Protein AF-A0A2H9N6F7-F1 (afdb_monomer_lite)

pLDDT: mean 88.75, std 6.14, range [58.56, 95.25]

Foldseek 3Di:
DDAAAPVCLVVVCPPPVCVVVVDHDPHHDLDPVVVPVVDPFKAWPDKAWPLPDPCLVVDDPVSVVVSVVLCVDSNSRNRHIDTDIDGDDDD

Structure (mmCIF, N/CA/C/O backbone):
data_AF-A0A2H9N6F7-F1
#
_entry.id   AF-A0A2H9N6F7-F1
#
loop_
_atom_site.group_PDB
_atom_site.id
_atom_site.type_symbol
_atom_site.label_atom_id
_atom_site.label_alt_id
_atom_site.label_comp_id
_atom_site.label_asym_id
_atom_site.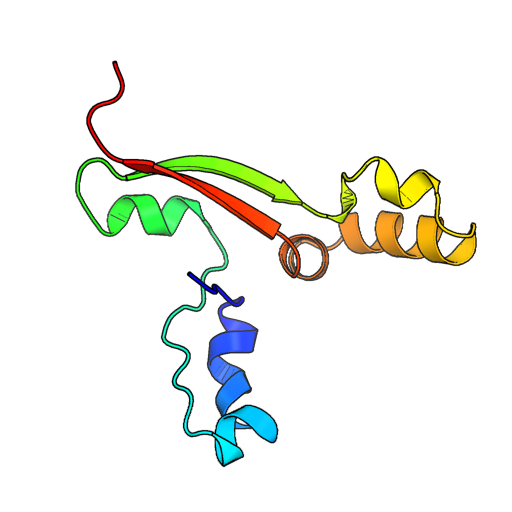label_entity_id
_atom_site.label_seq_id
_atom_site.pdbx_PDB_ins_code
_atom_site.Cartn_x
_atom_site.Cartn_y
_atom_site.Cartn_z
_atom_site.occupancy
_atom_site.B_iso_or_equiv
_atom_site.auth_seq_id
_atom_site.auth_comp_id
_atom_site.auth_asym_id
_atom_site.auth_atom_id
_atom_site.pdbx_PDB_model_num
ATOM 1 N N . PHE A 1 1 ? -4.822 -6.750 4.265 1.00 68.81 1 PHE A N 1
ATOM 2 C CA . PHE A 1 1 ? -5.526 -7.282 3.082 1.00 68.81 1 PHE A CA 1
ATOM 3 C C . PHE A 1 1 ? -4.896 -6.653 1.855 1.00 68.81 1 PHE A C 1
ATOM 5 O O . PHE A 1 1 ? -4.459 -5.510 1.953 1.00 68.81 1 PHE A O 1
ATOM 12 N N . ASP A 1 2 ? -4.831 -7.371 0.737 1.00 71.94 2 ASP A N 1
ATOM 13 C CA . ASP A 1 2 ? -4.345 -6.788 -0.513 1.00 71.94 2 ASP A CA 1
ATOM 14 C C . ASP A 1 2 ? -5.464 -5.985 -1.167 1.00 71.94 2 ASP A C 1
ATOM 16 O O . ASP A 1 2 ? -6.600 -6.446 -1.282 1.00 71.94 2 ASP A O 1
ATOM 20 N N . SER A 1 3 ? -5.141 -4.766 -1.582 1.00 74.50 3 SER A N 1
ATOM 21 C CA . SER A 1 3 ? -6.065 -3.891 -2.286 1.00 74.50 3 SER A CA 1
ATOM 22 C C . SER A 1 3 ? -5.401 -3.397 -3.553 1.00 74.50 3 SER A C 1
ATOM 24 O O . SER A 1 3 ? -4.400 -2.686 -3.507 1.00 74.50 3 SER A O 1
ATOM 26 N N . TYR A 1 4 ? -6.008 -3.720 -4.685 1.00 84.25 4 TYR A N 1
ATOM 27 C CA . TYR A 1 4 ? -5.590 -3.210 -5.984 1.00 84.25 4 TYR A CA 1
ATOM 28 C C . TYR A 1 4 ? -6.325 -1.906 -6.298 1.00 84.25 4 TYR A C 1
ATOM 30 O O . TYR A 1 4 ? -7.265 -1.541 -5.594 1.00 84.25 4 TYR A O 1
ATOM 38 N N . SER A 1 5 ? -5.929 -1.209 -7.364 1.00 86.38 5 SER A N 1
ATOM 39 C CA . SER A 1 5 ? -6.806 -0.205 -7.977 1.00 86.38 5 SER A CA 1
ATOM 40 C C . SER A 1 5 ? -8.025 -0.883 -8.603 1.00 86.38 5 SER A C 1
ATOM 42 O O . SER A 1 5 ? -7.976 -2.073 -8.938 1.00 86.38 5 SER A O 1
ATOM 44 N N . GLU A 1 6 ? -9.112 -0.142 -8.813 1.00 89.00 6 GLU A N 1
ATOM 45 C CA . GLU A 1 6 ? -10.300 -0.692 -9.484 1.00 89.00 6 GLU A CA 1
ATOM 46 C C . GLU A 1 6 ? -9.975 -1.216 -10.886 1.00 89.00 6 GLU A C 1
ATOM 48 O O . GLU A 1 6 ? -10.434 -2.288 -11.286 1.00 89.00 6 GLU A O 1
ATOM 53 N N . ILE A 1 7 ? -9.137 -0.482 -11.623 1.00 87.94 7 ILE A N 1
ATOM 54 C CA . ILE A 1 7 ? -8.690 -0.860 -12.968 1.00 87.94 7 ILE A CA 1
ATOM 55 C C . ILE A 1 7 ? -7.941 -2.191 -12.922 1.00 87.94 7 ILE A C 1
ATOM 57 O O . ILE A 1 7 ? -8.252 -3.107 -13.688 1.00 87.94 7 ILE A O 1
ATOM 61 N N . THR A 1 8 ? -6.981 -2.323 -12.002 1.00 87.75 8 THR A N 1
ATOM 62 C CA . THR A 1 8 ? -6.208 -3.555 -11.867 1.00 87.75 8 THR A CA 1
ATOM 63 C C . THR A 1 8 ? -7.111 -4.705 -11.443 1.00 87.75 8 THR A C 1
ATOM 65 O O . THR A 1 8 ? -7.080 -5.742 -12.095 1.00 87.75 8 THR A O 1
ATOM 68 N N . ALA A 1 9 ? -7.985 -4.524 -10.449 1.00 89.50 9 ALA A N 1
ATOM 69 C CA . ALA A 1 9 ? -8.923 -5.561 -10.013 1.00 89.50 9 ALA A CA 1
ATOM 70 C C . ALA A 1 9 ? -9.841 -6.052 -11.152 1.00 89.50 9 ALA A C 1
ATOM 72 O O . ALA A 1 9 ? -10.093 -7.249 -11.271 1.00 89.50 9 ALA A O 1
ATOM 73 N N . ARG A 1 10 ? -10.285 -5.164 -12.053 1.00 87.81 10 ARG A N 1
ATOM 74 C CA . ARG A 1 10 ? -11.080 -5.546 -13.238 1.00 87.81 10 ARG A CA 1
ATOM 75 C C . ARG A 1 10 ? -10.269 -6.333 -14.279 1.00 87.81 10 ARG A C 1
ATOM 77 O O . ARG A 1 10 ? -10.817 -7.209 -14.954 1.00 87.81 10 ARG A O 1
ATOM 84 N N . GLY A 1 11 ? -8.979 -6.028 -14.428 1.00 87.75 11 GLY A N 1
ATOM 85 C CA . GLY A 1 11 ? -8.091 -6.624 -15.435 1.00 87.75 11 GLY A CA 1
ATOM 86 C C . GLY A 1 11 ? -7.319 -7.869 -14.981 1.00 87.75 11 GLY A C 1
ATOM 87 O O . GLY A 1 11 ? -6.898 -8.672 -15.817 1.00 87.75 11 GLY A O 1
ATOM 88 N N . ILE A 1 12 ? -7.158 -8.069 -13.671 1.00 88.38 12 ILE A N 1
ATOM 89 C CA . ILE A 1 12 ? -6.245 -9.061 -13.078 1.00 88.38 12 ILE A CA 1
ATOM 90 C C . ILE A 1 12 ? -6.612 -10.512 -13.406 1.00 88.38 12 ILE A C 1
ATOM 92 O O . ILE A 1 12 ? -5.738 -11.374 -13.428 1.00 88.38 12 ILE A O 1
ATOM 96 N N . LYS A 1 13 ? -7.871 -10.778 -13.783 1.00 85.19 13 LYS A N 1
ATOM 97 C CA . LYS A 1 13 ? -8.330 -12.085 -14.290 1.00 85.19 13 LYS A CA 1
ATOM 98 C C . LYS A 1 13 ? -7.541 -12.586 -15.504 1.00 85.19 13 LYS A C 1
ATOM 100 O O . LYS A 1 13 ? -7.519 -13.782 -15.780 1.00 85.19 13 LYS A O 1
ATOM 105 N N . ASN A 1 14 ? -6.903 -11.681 -16.248 1.00 86.56 14 ASN A N 1
ATOM 106 C CA . ASN A 1 14 ? -6.076 -12.024 -17.401 1.00 86.56 14 ASN A CA 1
ATOM 107 C C . ASN A 1 14 ? -4.612 -12.300 -17.039 1.00 86.56 14 ASN A C 1
ATOM 109 O O . ASN A 1 14 ? -3.875 -12.799 -17.888 1.00 86.56 14 ASN A O 1
ATOM 113 N N . HIS A 1 15 ? -4.196 -12.022 -15.802 1.00 88.81 15 HIS A N 1
ATOM 114 C CA . HIS A 1 15 ? -2.822 -12.212 -15.366 1.00 88.81 15 HIS A CA 1
ATOM 115 C C . HIS A 1 15 ? -2.479 -13.715 -15.280 1.00 88.81 15 HIS A C 1
ATOM 117 O O . HIS A 1 15 ? -3.217 -14.469 -14.635 1.00 88.81 15 HIS A O 1
ATOM 123 N N . PRO A 1 16 ? -1.368 -14.184 -15.890 1.00 91.88 16 PRO A N 1
ATOM 124 C CA . PRO A 1 16 ? -1.048 -15.612 -15.971 1.00 91.88 16 PRO A CA 1
ATOM 125 C C . PRO A 1 16 ? -0.979 -16.326 -14.620 1.00 91.88 16 PRO A C 1
ATOM 127 O O . PRO A 1 16 ? -1.434 -17.463 -14.512 1.00 91.88 16 PRO A O 1
ATOM 130 N N . SER A 1 17 ? -0.436 -15.677 -13.584 1.00 91.38 17 SER A N 1
ATOM 131 C CA . SER A 1 17 ? -0.367 -16.283 -12.248 1.00 91.38 17 SER A CA 1
ATOM 132 C C . SER A 1 17 ? -1.750 -16.447 -11.617 1.00 91.38 17 SER A C 1
ATOM 134 O O . SER A 1 17 ? -2.025 -17.497 -11.055 1.00 91.38 17 SER A O 1
ATOM 136 N N . ILE A 1 18 ? -2.640 -15.466 -11.784 1.00 91.94 18 ILE A N 1
ATOM 137 C CA . ILE A 1 18 ? -3.996 -15.472 -11.218 1.00 91.94 18 ILE A CA 1
ATOM 138 C C . ILE A 1 18 ? -4.834 -16.581 -11.852 1.00 91.94 18 ILE A C 1
ATOM 140 O O . ILE A 1 18 ? -5.503 -17.331 -11.148 1.00 91.94 18 ILE A O 1
ATOM 144 N N . LYS A 1 19 ? -4.722 -16.758 -13.176 1.00 91.56 19 LYS A N 1
ATOM 145 C CA . LYS A 1 19 ? -5.357 -17.881 -13.885 1.00 91.56 19 LYS A CA 1
ATOM 146 C C . LYS A 1 19 ? -4.868 -19.240 -13.390 1.00 91.56 19 LYS A C 1
ATOM 148 O O . LYS A 1 19 ? -5.671 -20.153 -13.252 1.00 91.56 19 LYS A O 1
ATOM 153 N N . LYS A 1 20 ? -3.560 -19.380 -13.152 1.00 94.12 20 LYS A N 1
ATOM 154 C CA . LYS A 1 20 ? -2.953 -20.648 -12.721 1.00 94.12 20 LYS A CA 1
ATOM 155 C C . LYS A 1 20 ? -3.312 -21.021 -11.285 1.00 94.12 20 LYS A C 1
ATOM 157 O O . LYS A 1 20 ? -3.435 -22.203 -10.997 1.00 94.12 20 LYS A O 1
ATOM 162 N N . THR A 1 21 ? -3.448 -20.041 -10.394 1.00 93.94 21 THR A N 1
ATOM 163 C CA . THR A 1 21 ? -3.734 -20.290 -8.972 1.00 93.94 21 THR A CA 1
ATOM 164 C C . THR A 1 21 ? -5.221 -20.288 -8.641 1.00 93.94 21 THR A C 1
ATOM 166 O O . THR A 1 21 ? -5.598 -20.774 -7.581 1.00 93.94 21 THR A O 1
ATOM 169 N N . GLY A 1 22 ? -6.069 -19.720 -9.505 1.00 89.94 22 GLY A N 1
ATOM 170 C CA . GLY A 1 22 ? -7.488 -19.520 -9.207 1.00 89.94 22 GLY A CA 1
ATOM 171 C C . GLY A 1 22 ? -7.738 -18.443 -8.147 1.00 89.94 22 GLY A C 1
ATOM 172 O O . GLY A 1 22 ? -8.827 -18.384 -7.582 1.00 89.94 22 GLY A O 1
ATOM 173 N N . ALA A 1 23 ? -6.743 -17.596 -7.857 1.00 89.00 23 ALA A N 1
ATOM 174 C CA . ALA A 1 23 ? -6.891 -16.517 -6.890 1.00 89.00 23 ALA A CA 1
ATOM 175 C C . ALA A 1 23 ? -7.993 -15.539 -7.328 1.00 89.00 23 ALA A C 1
ATOM 177 O O . ALA A 1 23 ? -8.035 -15.097 -8.477 1.00 89.00 23 ALA A O 1
ATOM 178 N N . VAL A 1 24 ? -8.868 -15.167 -6.394 1.00 85.19 24 VAL A N 1
ATOM 179 C CA . VAL A 1 24 ? -9.943 -14.202 -6.639 1.00 85.19 24 VAL A CA 1
ATOM 180 C C . VAL A 1 24 ? -9.603 -12.893 -5.945 1.00 85.19 24 VAL A C 1
ATOM 182 O O . VAL A 1 24 ? -9.478 -12.831 -4.723 1.00 85.19 24 VAL A O 1
ATOM 185 N N . ILE A 1 25 ? -9.471 -11.830 -6.734 1.00 85.25 25 ILE A N 1
ATOM 186 C CA . ILE A 1 25 ? -9.294 -10.474 -6.221 1.00 85.25 25 ILE A CA 1
ATOM 187 C C . ILE A 1 25 ? -10.670 -9.831 -6.099 1.00 85.25 25 ILE A C 1
ATOM 189 O O . ILE A 1 25 ? -11.294 -9.511 -7.106 1.00 85.25 25 ILE A O 1
ATOM 193 N N . ASN A 1 26 ? -11.137 -9.626 -4.867 1.00 79.38 26 ASN A N 1
ATOM 194 C CA . ASN A 1 26 ? -12.447 -9.004 -4.626 1.00 79.38 26 ASN A CA 1
ATOM 195 C C . ASN A 1 26 ? -12.355 -7.479 -4.380 1.00 79.38 26 ASN A C 1
ATOM 197 O O . ASN A 1 26 ? -13.377 -6.813 -4.277 1.00 79.38 26 ASN A O 1
ATOM 201 N N . TRP A 1 27 ? -11.138 -6.925 -4.257 1.00 80.81 27 TRP A N 1
ATOM 202 C CA . TRP A 1 27 ? -10.897 -5.620 -3.628 1.00 80.81 27 TRP A CA 1
ATOM 203 C C . TRP A 1 27 ? -10.129 -4.706 -4.591 1.00 80.81 27 TRP A C 1
ATOM 205 O O . TRP A 1 27 ? -8.898 -4.739 -4.667 1.00 80.81 27 TRP A O 1
ATOM 215 N N . GLY A 1 28 ? -10.883 -3.907 -5.349 1.00 88.25 28 GLY A N 1
ATOM 216 C CA . GLY A 1 28 ? -10.385 -2.761 -6.108 1.00 88.25 28 GLY A CA 1
ATOM 217 C C . GLY A 1 28 ? -10.792 -1.473 -5.398 1.00 88.25 28 GLY A C 1
ATOM 218 O O . GLY A 1 28 ? -11.982 -1.209 -5.265 1.00 88.25 28 GLY A O 1
ATOM 219 N N . ILE A 1 29 ? -9.828 -0.704 -4.899 1.00 88.44 29 ILE A N 1
ATOM 220 C CA . ILE A 1 29 ? -10.073 0.465 -4.053 1.00 88.44 29 ILE A CA 1
ATOM 221 C C . ILE A 1 29 ? -9.190 1.595 -4.554 1.00 88.44 29 ILE A C 1
ATOM 223 O O . ILE A 1 29 ? -7.976 1.562 -4.384 1.00 88.44 29 ILE A O 1
ATOM 227 N N . ASP A 1 30 ? -9.782 2.640 -5.118 1.00 89.31 30 ASP A N 1
ATOM 228 C CA . ASP A 1 30 ? -9.015 3.826 -5.510 1.00 89.31 30 ASP A CA 1
ATOM 229 C C . ASP A 1 30 ? -8.984 4.864 -4.379 1.00 89.31 30 ASP A C 1
ATOM 231 O O . ASP A 1 30 ? -7.940 5.473 -4.116 1.00 89.31 30 ASP A O 1
ATOM 235 N N . ASN A 1 31 ? -10.090 5.010 -3.644 1.00 90.94 31 ASN A N 1
ATOM 236 C CA . ASN A 1 31 ? -10.211 5.889 -2.482 1.00 90.94 31 ASN A CA 1
ATOM 237 C C . ASN A 1 31 ? -10.276 5.077 -1.181 1.00 90.94 31 ASN A C 1
ATOM 239 O O . ASN A 1 31 ? -11.266 4.393 -0.927 1.00 90.94 31 ASN A O 1
ATOM 243 N N . ALA A 1 32 ? -9.242 5.184 -0.343 1.00 91.19 32 ALA A N 1
ATOM 244 C CA . ALA A 1 32 ? -9.159 4.453 0.920 1.00 91.19 32 ALA A CA 1
ATOM 245 C C . ALA A 1 32 ? -10.283 4.823 1.906 1.00 91.19 32 ALA A C 1
ATOM 247 O O . ALA A 1 32 ? -10.720 3.965 2.667 1.00 91.19 32 ALA A O 1
ATOM 248 N N . LYS A 1 33 ? -10.824 6.051 1.839 1.00 92.81 33 LYS A N 1
ATOM 249 C CA . LYS A 1 33 ? -11.967 6.468 2.671 1.00 92.81 33 LYS A CA 1
ATOM 250 C C . LYS A 1 33 ? -13.239 5.669 2.398 1.00 92.81 33 LYS A C 1
ATOM 252 O O . LYS A 1 33 ? -14.081 5.554 3.277 1.00 92.81 33 LYS A O 1
ATOM 257 N N . ASN A 1 34 ? -13.379 5.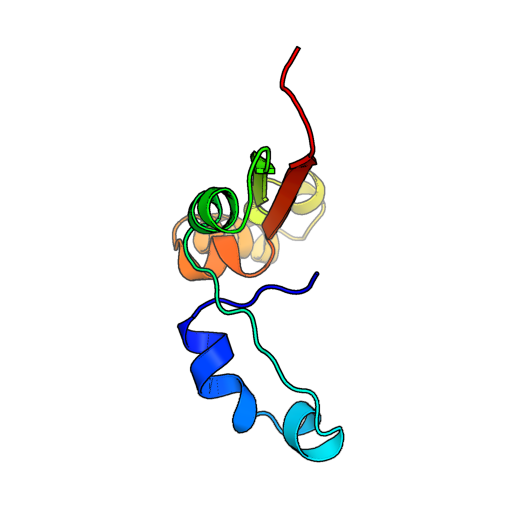063 1.217 1.00 92.50 34 ASN A N 1
ATOM 258 C CA . ASN A 1 34 ? -14.550 4.237 0.916 1.00 92.50 34 ASN A CA 1
ATOM 259 C C . ASN A 1 34 ? -14.652 3.031 1.868 1.00 92.50 34 ASN A C 1
ATOM 261 O O . ASN A 1 34 ? -15.757 2.565 2.130 1.00 92.50 34 ASN A O 1
ATOM 265 N N . ILE A 1 35 ? -13.528 2.561 2.422 1.00 91.69 35 ILE A N 1
ATOM 266 C CA . ILE A 1 35 ? -13.496 1.448 3.381 1.00 91.69 35 ILE A CA 1
ATOM 267 C C . ILE A 1 35 ? -14.169 1.826 4.710 1.00 91.69 35 ILE A C 1
ATOM 269 O O . ILE A 1 35 ? -14.753 0.962 5.357 1.00 91.69 35 ILE A O 1
ATOM 273 N N . GLU A 1 36 ? -14.172 3.106 5.098 1.00 93.19 36 GLU A N 1
ATOM 274 C CA . GLU A 1 36 ? -14.854 3.563 6.322 1.00 93.19 36 GLU A CA 1
ATOM 275 C C . GLU A 1 36 ? -16.366 3.284 6.274 1.00 93.19 36 GLU A C 1
ATOM 277 O O . GLU A 1 36 ? -17.004 3.126 7.309 1.00 93.19 36 GLU A O 1
ATOM 282 N N . SER A 1 37 ? -16.945 3.160 5.073 1.00 92.44 37 SER A N 1
ATOM 283 C CA . SER A 1 37 ? -18.366 2.840 4.888 1.00 92.44 37 SER A CA 1
ATOM 284 C C . SER A 1 37 ? -18.706 1.349 5.014 1.00 92.44 37 SER A C 1
ATOM 286 O O . SER A 1 37 ? -19.881 0.993 5.036 1.00 92.44 37 SER A O 1
ATOM 288 N N . TRP A 1 38 ? -17.710 0.459 5.083 1.00 89.94 38 TRP A N 1
ATOM 289 C CA . TRP A 1 38 ? -17.935 -0.993 5.081 1.00 89.94 38 TRP A CA 1
ATOM 290 C C . TRP A 1 38 ? -18.385 -1.549 6.431 1.00 89.94 38 TRP A C 1
ATOM 292 O O . TRP A 1 38 ? -18.850 -2.685 6.511 1.00 89.94 38 TRP A O 1
ATOM 302 N N . GLY A 1 39 ? -18.256 -0.765 7.495 1.00 88.56 39 GLY A N 1
ATOM 303 C CA . GLY A 1 39 ? -18.679 -1.161 8.825 1.00 88.56 39 GLY A CA 1
ATOM 304 C C . GLY A 1 39 ? -18.622 -0.000 9.802 1.00 88.56 39 GLY A C 1
ATOM 305 O O . GLY A 1 39 ? -17.944 1.000 9.584 1.00 88.56 39 GLY A O 1
ATOM 306 N N . ASN A 1 40 ? -19.330 -0.151 10.917 1.00 87.25 40 ASN A N 1
ATOM 307 C CA . ASN A 1 40 ? -19.270 0.828 11.993 1.00 87.25 40 ASN A CA 1
ATOM 308 C C . ASN A 1 40 ? -17.878 0.817 12.642 1.00 87.25 40 ASN A C 1
ATOM 310 O O . ASN A 1 40 ? -17.353 -0.251 12.963 1.00 87.25 40 ASN A O 1
ATOM 314 N N . ASN A 1 41 ? -17.345 2.005 12.938 1.00 93.06 41 ASN A N 1
A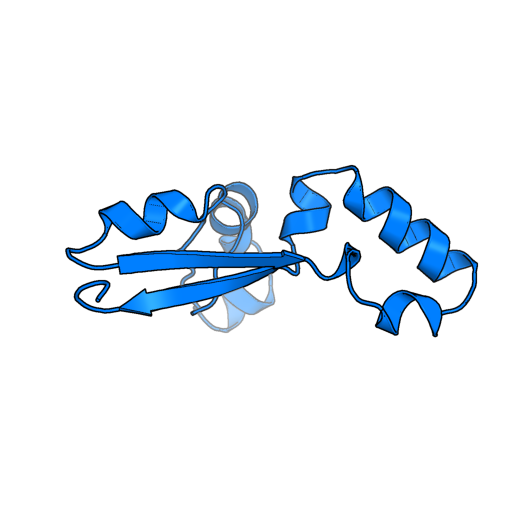TOM 315 C CA . ASN A 1 41 ? -16.073 2.210 13.640 1.00 93.06 41 ASN A CA 1
ATOM 316 C C . ASN A 1 41 ? -14.816 1.759 12.867 1.00 93.06 41 ASN A C 1
ATOM 318 O O . ASN A 1 41 ? -13.870 1.260 13.476 1.00 93.06 41 ASN A O 1
ATOM 322 N N . ILE A 1 42 ? -14.810 1.902 11.539 1.00 94.19 42 ILE A N 1
ATOM 323 C CA . ILE A 1 42 ? -13.597 1.789 10.721 1.00 94.19 42 ILE A CA 1
ATOM 324 C C . ILE A 1 42 ? -13.139 3.203 10.372 1.00 94.19 42 ILE A C 1
ATOM 326 O O . ILE A 1 42 ? -13.900 3.964 9.778 1.00 94.19 42 ILE A O 1
ATOM 330 N N . HIS A 1 43 ? -11.902 3.544 10.721 1.00 94.25 43 HIS A N 1
ATOM 331 C CA . HIS A 1 43 ? -11.366 4.889 10.529 1.00 94.25 43 HIS A CA 1
ATOM 332 C C . HIS A 1 43 ? -10.029 4.840 9.799 1.00 94.25 43 HIS A C 1
ATOM 334 O O . HIS A 1 43 ? -9.093 4.178 10.248 1.00 94.25 43 HIS A O 1
ATOM 340 N N . LEU A 1 44 ? -9.920 5.543 8.674 1.00 94.19 44 LEU A N 1
ATOM 341 C CA . LEU A 1 44 ? -8.662 5.694 7.954 1.00 94.19 44 LEU A CA 1
ATOM 342 C C . LEU A 1 44 ? -7.750 6.634 8.747 1.00 94.19 44 LEU A C 1
ATOM 344 O O . LEU A 1 44 ? -8.029 7.824 8.877 1.00 94.19 44 LEU A O 1
ATOM 348 N N . LYS A 1 45 ? -6.637 6.105 9.254 1.00 95.25 45 LYS A N 1
ATOM 349 C CA . LYS A 1 45 ? -5.626 6.897 9.967 1.00 95.25 45 LYS A CA 1
ATOM 350 C C . LYS A 1 45 ? -4.607 7.482 9.016 1.00 95.25 45 LYS A C 1
ATOM 352 O O . LYS A 1 45 ? -4.239 8.644 9.151 1.00 95.25 45 LYS A O 1
ATOM 357 N N . GLU A 1 46 ? -4.154 6.668 8.071 1.00 94.06 46 GLU A N 1
ATOM 358 C CA . GLU A 1 46 ? -3.047 7.030 7.202 1.00 94.06 46 GLU A CA 1
ATOM 359 C C . GLU A 1 46 ? -3.118 6.288 5.867 1.00 94.06 46 GLU A C 1
ATOM 361 O O . GLU A 1 46 ? -3.461 5.105 5.797 1.00 94.06 46 GLU A O 1
ATOM 366 N N . GLU A 1 47 ? -2.745 7.001 4.809 1.00 93.25 47 GLU A N 1
ATOM 367 C CA . GLU A 1 47 ? -2.389 6.437 3.514 1.00 93.25 47 GLU A CA 1
ATOM 368 C C . GLU A 1 47 ? -0.941 6.850 3.222 1.00 93.25 47 GLU A C 1
ATOM 370 O O . GLU A 1 47 ? -0.672 7.988 2.838 1.00 93.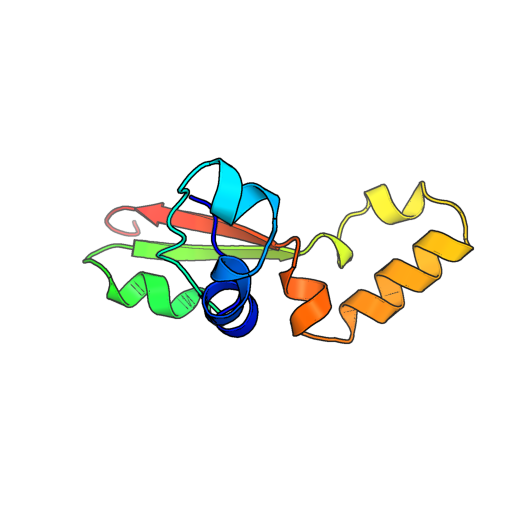25 47 GLU A O 1
ATOM 375 N N . TRP A 1 48 ? -0.008 5.927 3.452 1.00 93.75 48 TRP A N 1
ATOM 376 C CA . TRP A 1 48 ? 1.422 6.140 3.245 1.00 93.75 48 TRP A CA 1
ATOM 377 C C . TRP A 1 48 ? 1.820 5.713 1.834 1.00 93.75 48 TRP A C 1
ATOM 379 O O . TRP A 1 48 ? 1.398 4.653 1.365 1.00 93.75 48 TRP A O 1
ATOM 389 N N . PHE A 1 49 ? 2.655 6.499 1.152 1.00 91.75 49 PHE A N 1
ATOM 390 C CA . PHE A 1 49 ? 3.101 6.196 -0.209 1.00 91.75 49 PHE A CA 1
ATOM 391 C C . PHE A 1 49 ? 4.596 5.907 -0.263 1.00 91.75 49 PHE A C 1
ATOM 393 O O . PHE A 1 49 ? 5.401 6.710 0.201 1.00 91.75 49 PHE A O 1
ATOM 400 N N . PHE A 1 50 ? 4.986 4.844 -0.973 1.00 90.44 50 PHE A N 1
ATOM 401 C CA . PHE A 1 50 ? 6.402 4.512 -1.158 1.00 90.44 50 PHE A CA 1
ATOM 402 C C . PHE A 1 50 ? 7.231 5.662 -1.740 1.00 90.44 50 PHE A C 1
ATOM 404 O O . PHE A 1 50 ? 8.381 5.843 -1.360 1.00 90.44 50 PHE A O 1
ATOM 411 N N . THR A 1 51 ? 6.636 6.499 -2.596 1.00 90.44 51 THR A N 1
ATOM 412 C CA . THR A 1 51 ? 7.297 7.674 -3.189 1.00 90.44 51 THR A CA 1
ATOM 413 C C . THR A 1 51 ? 7.717 8.739 -2.163 1.00 90.44 51 THR A C 1
ATOM 415 O O . THR A 1 51 ? 8.448 9.655 -2.522 1.00 90.44 51 THR A O 1
ATOM 418 N N . GLN A 1 52 ? 7.237 8.651 -0.916 1.00 89.69 52 GLN A N 1
ATOM 419 C CA . GLN A 1 52 ? 7.606 9.520 0.210 1.00 89.69 52 GLN A CA 1
ATOM 420 C C . GLN A 1 52 ? 8.702 8.905 1.096 1.00 89.69 52 GLN A C 1
ATOM 422 O O . GLN A 1 52 ? 9.162 9.561 2.025 1.00 89.69 52 GLN A O 1
ATOM 427 N N . SER A 1 53 ? 9.118 7.663 0.829 1.00 91.25 53 SER A N 1
ATOM 428 C CA . SER A 1 53 ? 10.110 6.964 1.641 1.00 91.25 53 SER A CA 1
ATOM 429 C C . SER A 1 53 ? 11.470 7.654 1.592 1.00 91.25 53 SER A C 1
ATOM 431 O O . SER A 1 53 ? 12.016 7.907 0.514 1.00 91.25 53 SER A O 1
ATOM 433 N N . GLU A 1 54 ? 12.065 7.876 2.763 1.00 91.75 54 GLU A N 1
ATOM 434 C CA . GLU A 1 54 ? 13.440 8.369 2.879 1.00 91.75 54 GLU A CA 1
ATOM 435 C C . GLU A 1 54 ? 14.448 7.395 2.253 1.00 91.75 54 GLU A C 1
ATOM 437 O O . GLU A 1 54 ? 15.488 7.815 1.744 1.00 91.75 54 GLU A O 1
ATOM 442 N N . GLU A 1 55 ? 14.108 6.106 2.180 1.00 91.62 55 GLU A N 1
ATOM 443 C CA . GLU A 1 55 ? 14.936 5.060 1.574 1.00 91.62 55 GLU A CA 1
ATOM 444 C C . GLU A 1 55 ? 15.181 5.289 0.077 1.00 91.62 55 GLU A C 1
ATOM 446 O O . GLU A 1 55 ? 16.211 4.864 -0.444 1.00 91.62 55 GLU A O 1
ATOM 451 N N . ILE A 1 56 ? 14.305 6.031 -0.617 1.00 91.44 56 ILE A N 1
ATOM 452 C CA . ILE A 1 56 ? 14.528 6.413 -2.021 1.00 91.44 56 ILE A CA 1
ATOM 453 C C . ILE A 1 56 ? 15.843 7.183 -2.163 1.00 91.44 56 ILE A C 1
ATOM 455 O O . ILE A 1 56 ? 16.517 7.056 -3.181 1.00 91.44 56 ILE A O 1
ATOM 459 N N . SER A 1 57 ? 16.251 7.952 -1.147 1.00 90.62 57 SER A N 1
ATOM 460 C CA . SER A 1 57 ? 17.513 8.700 -1.171 1.00 90.62 57 SER A CA 1
ATOM 461 C C . SER A 1 57 ? 18.759 7.814 -1.283 1.00 90.62 57 SER A C 1
ATOM 463 O O . SER A 1 57 ? 19.780 8.300 -1.770 1.00 90.62 57 SER A O 1
ATOM 465 N N . LYS A 1 58 ? 18.656 6.536 -0.891 1.00 94.25 58 LYS A N 1
ATOM 466 C CA . LYS A 1 58 ? 19.733 5.537 -0.946 1.00 94.25 58 LYS A CA 1
ATOM 467 C C . LYS A 1 58 ? 19.865 4.871 -2.320 1.00 94.25 58 LYS A C 1
ATOM 469 O O . LYS A 1 58 ? 20.824 4.142 -2.542 1.00 94.25 58 LYS A O 1
ATOM 474 N N . LEU A 1 59 ? 18.912 5.096 -3.228 1.00 93.19 59 LEU A N 1
ATOM 475 C CA . LEU A 1 59 ? 18.953 4.576 -4.595 1.00 93.19 59 LEU A CA 1
ATOM 476 C C . LEU A 1 59 ? 19.838 5.446 -5.497 1.00 93.19 59 LEU A C 1
ATOM 478 O O . LEU A 1 59 ? 20.055 6.630 -5.229 1.00 93.19 59 LEU A O 1
ATOM 482 N N . ASP A 1 60 ? 20.277 4.885 -6.622 1.00 94.69 60 ASP A N 1
ATOM 483 C CA . ASP A 1 60 ? 20.994 5.643 -7.646 1.00 94.69 60 ASP A CA 1
ATOM 484 C C . ASP A 1 60 ? 20.157 6.808 -8.197 1.00 94.69 60 ASP A C 1
ATOM 486 O O . ASP A 1 60 ? 18.920 6.798 -8.193 1.00 94.69 60 ASP A O 1
ATOM 490 N N . SER A 1 61 ? 20.837 7.828 -8.723 1.00 93.06 61 SER A N 1
ATOM 491 C CA . SER A 1 61 ? 20.222 9.074 -9.200 1.00 93.06 61 SER A CA 1
ATOM 492 C C . SER A 1 61 ? 19.092 8.866 -10.217 1.00 9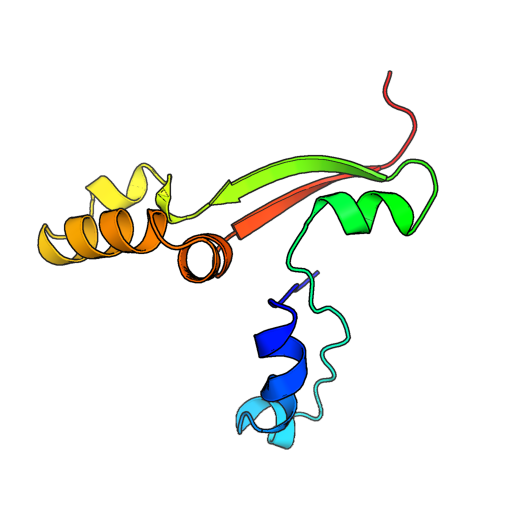3.06 61 SER A C 1
ATOM 494 O O . SER A 1 61 ? 18.113 9.616 -10.206 1.00 93.06 61 SER A O 1
ATOM 496 N N . SER A 1 62 ? 19.189 7.837 -11.065 1.00 93.88 62 SER A N 1
ATOM 497 C CA . SER A 1 62 ? 18.149 7.476 -12.036 1.00 93.88 62 SER A CA 1
ATOM 498 C C . SER A 1 62 ? 16.865 6.997 -11.351 1.00 93.88 62 SER A C 1
ATOM 500 O O . SER A 1 62 ? 15.783 7.507 -11.642 1.00 93.88 62 SER A O 1
ATOM 502 N N . TYR A 1 63 ? 16.977 6.079 -10.389 1.00 91.88 63 TYR A N 1
ATOM 503 C CA . TYR A 1 63 ? 15.845 5.582 -9.607 1.00 91.88 63 TYR A CA 1
ATOM 504 C C . TYR A 1 63 ? 15.237 6.671 -8.723 1.00 91.88 63 TYR A C 1
ATOM 506 O O . TYR A 1 63 ? 14.015 6.771 -8.619 1.00 91.88 63 TYR A O 1
ATOM 514 N N . ARG A 1 64 ? 16.064 7.544 -8.142 1.00 91.56 64 ARG A N 1
ATOM 515 C CA . ARG A 1 64 ? 15.591 8.712 -7.383 1.00 91.56 64 ARG A CA 1
ATOM 516 C C . ARG A 1 64 ? 14.709 9.624 -8.226 1.00 91.56 64 ARG A C 1
ATOM 518 O O . ARG A 1 64 ? 13.656 10.060 -7.759 1.00 91.56 64 ARG A O 1
ATOM 525 N N . LEU A 1 65 ? 15.129 9.916 -9.458 1.00 92.12 65 LEU A N 1
ATOM 526 C CA . LEU A 1 65 ? 14.338 10.716 -10.390 1.00 92.12 65 LEU A CA 1
ATOM 527 C C . LEU A 1 65 ? 13.045 9.988 -10.779 1.00 92.12 65 LEU A C 1
ATOM 529 O O . LEU A 1 65 ? 11.980 10.598 -10.740 1.00 92.12 65 LEU A O 1
ATOM 533 N N . LEU A 1 66 ? 13.126 8.689 -11.076 1.00 92.69 66 LEU A N 1
ATOM 534 C CA . LEU A 1 66 ? 11.972 7.860 -11.425 1.00 92.69 66 LEU A CA 1
ATOM 535 C C . LEU A 1 66 ? 10.897 7.862 -10.327 1.00 92.69 66 LEU A C 1
ATOM 537 O O . LEU A 1 66 ? 9.732 8.128 -10.606 1.00 92.69 66 LEU A O 1
ATOM 541 N N . PHE A 1 67 ? 11.263 7.617 -9.067 1.00 91.06 67 PHE A N 1
ATOM 542 C CA . PHE A 1 67 ? 10.278 7.594 -7.981 1.00 91.06 67 PHE A CA 1
ATOM 543 C C . PHE A 1 67 ? 9.693 8.979 -7.681 1.00 91.06 67 PHE A C 1
ATOM 545 O O . PHE A 1 67 ? 8.501 9.087 -7.379 1.00 91.06 67 PHE A O 1
ATOM 552 N N . LYS A 1 68 ? 10.485 10.052 -7.828 1.00 86.88 68 LYS A N 1
ATOM 553 C CA . LYS A 1 68 ? 9.976 11.429 -7.726 1.00 86.88 68 LYS A CA 1
ATOM 554 C C . LYS A 1 68 ? 8.925 11.727 -8.795 1.00 86.88 68 LYS A C 1
ATOM 556 O O . LYS A 1 68 ? 7.897 12.316 -8.472 1.00 86.88 68 LYS A O 1
ATOM 561 N N . THR A 1 69 ? 9.153 11.315 -10.044 1.00 90.69 69 THR A N 1
ATOM 562 C CA . THR A 1 69 ? 8.188 11.543 -11.131 1.00 90.69 69 THR A CA 1
ATOM 563 C C . THR A 1 69 ? 6.960 10.645 -10.998 1.00 90.69 69 THR A C 1
ATOM 565 O O . THR A 1 69 ? 5.846 11.121 -11.197 1.00 90.69 69 THR A O 1
ATOM 568 N N . MET A 1 70 ? 7.117 9.390 -10.561 1.00 89.44 70 MET A N 1
ATOM 569 C CA . MET A 1 70 ? 5.991 8.502 -10.239 1.00 89.44 70 MET A CA 1
ATOM 570 C C . MET A 1 70 ? 5.062 9.098 -9.172 1.00 89.44 70 MET A C 1
ATOM 572 O O . MET A 1 70 ? 3.844 8.964 -9.281 1.00 89.44 70 MET A O 1
ATOM 576 N N . GLY A 1 71 ? 5.610 9.808 -8.178 1.00 87.12 71 GLY A N 1
ATOM 577 C CA . GLY A 1 71 ? 4.834 10.484 -7.132 1.00 87.12 71 GLY A CA 1
ATOM 578 C C . GLY A 1 71 ? 3.868 11.564 -7.641 1.00 87.12 71 GLY A C 1
ATOM 579 O O . GLY A 1 71 ? 2.911 11.909 -6.938 1.00 87.12 71 GLY A O 1
ATOM 580 N N . LEU A 1 72 ? 4.078 12.073 -8.861 1.00 88.12 72 LEU A N 1
ATOM 581 C CA . LEU A 1 72 ? 3.211 13.067 -9.501 1.00 88.12 72 LEU A CA 1
ATOM 582 C C . LEU A 1 72 ? 1.935 12.447 -10.083 1.00 88.12 72 LEU A C 1
ATOM 584 O O . LEU A 1 72 ? 0.929 13.139 -10.228 1.00 88.12 72 LEU A O 1
ATOM 588 N N . PHE A 1 73 ? 1.945 11.145 -10.381 1.00 88.75 73 PHE A N 1
ATOM 589 C CA . PHE A 1 73 ? 0.809 10.442 -10.969 1.00 88.75 73 PHE A CA 1
ATOM 590 C C . PHE A 1 73 ? 0.053 9.660 -9.887 1.00 88.75 73 PHE A C 1
ATOM 592 O O . PHE A 1 73 ? 0.605 8.709 -9.331 1.00 88.75 73 PHE A O 1
ATOM 599 N N . PRO A 1 74 ? -1.224 9.981 -9.595 1.00 84.6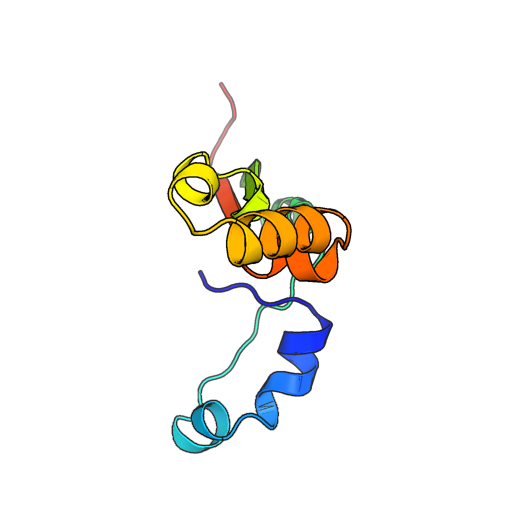2 74 PRO A N 1
ATOM 600 C CA . PRO A 1 74 ? -1.971 9.345 -8.507 1.00 84.62 74 PRO A CA 1
ATOM 601 C C . PRO A 1 74 ? -2.023 7.816 -8.587 1.00 84.62 74 PRO A C 1
ATOM 603 O O . PRO A 1 74 ? -1.928 7.150 -7.560 1.00 84.62 74 PRO A O 1
ATOM 606 N N . ILE A 1 75 ? -2.140 7.263 -9.797 1.00 83.75 75 ILE A N 1
ATOM 607 C CA . ILE A 1 75 ? -2.193 5.814 -10.034 1.00 83.75 75 ILE A CA 1
ATOM 608 C C . ILE A 1 75 ? -0.857 5.158 -9.665 1.00 83.75 75 ILE A C 1
ATOM 610 O O . ILE A 1 75 ? -0.839 4.179 -8.924 1.00 83.75 75 ILE A O 1
ATOM 614 N N . ALA A 1 76 ? 0.260 5.721 -10.136 1.00 85.69 76 ALA A N 1
ATOM 615 C CA . ALA A 1 76 ? 1.593 5.191 -9.857 1.00 85.69 76 ALA A CA 1
ATOM 616 C C . ALA A 1 76 ? 1.955 5.351 -8.375 1.00 85.69 76 ALA A C 1
ATOM 618 O O . ALA A 1 76 ? 2.420 4.405 -7.745 1.00 85.69 76 ALA A O 1
ATOM 619 N N . ARG A 1 77 ? 1.653 6.514 -7.785 1.00 88.81 77 ARG A N 1
ATOM 620 C CA . ARG A 1 77 ? 1.864 6.773 -6.358 1.00 88.81 77 ARG A CA 1
ATOM 621 C C . ARG A 1 77 ? 1.115 5.774 -5.467 1.00 88.81 77 ARG A C 1
ATOM 623 O O . ARG A 1 77 ? 1.659 5.329 -4.460 1.00 88.81 77 ARG A O 1
ATOM 630 N N . LYS A 1 78 ? -0.112 5.396 -5.841 1.00 89.12 78 LYS A N 1
ATOM 631 C CA . LYS A 1 78 ? -0.963 4.464 -5.080 1.00 89.12 78 LYS A CA 1
ATOM 632 C C . LYS A 1 78 ? -0.592 2.987 -5.241 1.00 89.12 78 LYS A C 1
ATOM 634 O O . LYS A 1 78 ? -1.006 2.192 -4.404 1.00 89.12 78 LYS A O 1
ATOM 639 N N . ALA A 1 79 ? 0.187 2.608 -6.257 1.00 84.19 79 ALA A N 1
ATOM 640 C CA . ALA A 1 79 ? 0.518 1.206 -6.550 1.00 84.19 79 ALA A CA 1
ATOM 641 C C . ALA A 1 79 ? 1.325 0.500 -5.439 1.00 84.19 79 ALA A C 1
ATOM 643 O O . ALA A 1 79 ? 1.330 -0.726 -5.371 1.00 84.19 79 ALA A O 1
ATOM 644 N N . HIS A 1 80 ? 1.962 1.271 -4.552 1.00 84.75 80 HIS A N 1
ATOM 645 C CA . HIS A 1 80 ? 2.757 0.779 -3.421 1.00 84.75 80 HIS A CA 1
ATOM 646 C C . HIS A 1 80 ? 2.366 1.458 -2.105 1.00 84.75 80 HIS A C 1
ATOM 648 O O . HIS A 1 80 ? 3.221 1.749 -1.267 1.00 84.75 80 HIS A O 1
ATOM 654 N N . ARG A 1 81 ? 1.085 1.802 -1.951 1.00 90.62 81 ARG A N 1
ATOM 655 C CA . ARG A 1 81 ? 0.615 2.441 -0.723 1.00 90.62 81 ARG A CA 1
ATOM 656 C C . ARG A 1 81 ? 0.427 1.433 0.406 1.00 90.62 81 ARG A C 1
ATOM 658 O O . ARG A 1 81 ? 0.042 0.289 0.167 1.00 90.62 81 ARG A O 1
ATOM 665 N N . ILE A 1 82 ? 0.603 1.905 1.631 1.00 90.94 82 ILE A N 1
ATOM 666 C CA . ILE A 1 82 ? 0.217 1.204 2.855 1.00 90.94 82 ILE A CA 1
ATOM 667 C C . ILE A 1 82 ? -0.960 1.967 3.460 1.00 90.94 82 ILE A C 1
ATOM 669 O O . ILE A 1 82 ? -0.924 3.192 3.561 1.00 90.94 82 ILE A O 1
ATOM 673 N N . LEU A 1 83 ? -2.022 1.244 3.815 1.00 91.75 83 LEU A N 1
ATOM 674 C CA . LEU A 1 83 ? -3.210 1.814 4.445 1.00 91.75 83 LEU A CA 1
ATOM 675 C C . LEU A 1 83 ? -3.274 1.382 5.905 1.00 91.75 83 LEU A C 1
ATOM 677 O O . LEU A 1 83 ? -3.304 0.183 6.191 1.00 91.75 83 LEU A O 1
ATOM 681 N N . THR A 1 84 ? -3.362 2.356 6.803 1.00 93.38 84 THR A N 1
ATOM 682 C CA . THR A 1 84 ? -3.527 2.121 8.237 1.00 93.38 84 THR A CA 1
ATOM 683 C C . THR A 1 84 ? -4.945 2.494 8.638 1.00 93.38 84 THR A C 1
ATOM 685 O O . THR A 1 84 ? -5.361 3.646 8.492 1.00 93.38 84 THR A O 1
ATOM 688 N N . PHE A 1 85 ? -5.679 1.517 9.165 1.00 93.06 85 PHE A N 1
ATOM 689 C CA . PHE A 1 85 ? -7.022 1.707 9.702 1.00 93.06 85 PHE A CA 1
ATOM 690 C C . PHE A 1 85 ? -7.034 1.459 11.205 1.00 93.06 85 PHE A C 1
ATOM 692 O O . PHE A 1 85 ? -6.397 0.530 11.698 1.00 93.06 85 PHE A O 1
ATOM 699 N N . GLU A 1 86 ? -7.797 2.276 11.918 1.00 93.75 86 GLU A N 1
ATOM 700 C CA . GLU A 1 86 ? -8.163 2.054 13.310 1.00 93.75 86 GLU A CA 1
ATOM 701 C C . GLU A 1 86 ? -9.560 1.433 13.367 1.00 93.75 86 GLU A C 1
ATOM 703 O O . GLU A 1 86 ? -10.457 1.821 12.613 1.00 93.75 86 GLU A O 1
ATOM 708 N N . LEU A 1 87 ? -9.724 0.448 14.251 1.00 93.62 87 LEU A N 1
ATOM 709 C CA . LEU A 1 87 ? -10.991 -0.232 14.496 1.00 93.62 87 LEU A CA 1
ATOM 710 C C . LEU A 1 87 ? -11.475 0.093 15.909 1.00 93.62 87 LEU A C 1
ATOM 712 O O . LEU A 1 87 ? -10.725 -0.063 16.872 1.00 93.62 87 LEU A O 1
ATOM 716 N N . GLY A 1 88 ? -12.744 0.470 16.043 1.00 89.44 88 GLY A N 1
ATOM 717 C CA . GLY A 1 88 ? -13.365 0.772 17.334 1.00 89.44 88 GLY A CA 1
ATOM 718 C C . GLY A 1 88 ? -13.600 2.263 17.567 1.00 89.44 88 GLY A C 1
ATOM 719 O O . GLY A 1 88 ? -13.356 3.099 16.701 1.00 89.44 88 GLY A O 1
ATOM 720 N N . LYS A 1 89 ? -14.164 2.596 18.733 1.00 76.75 89 LYS A N 1
ATOM 721 C CA . LYS A 1 89 ? -14.518 3.980 19.067 1.00 76.75 89 LYS A CA 1
ATOM 722 C C . LYS A 1 89 ? -13.245 4.816 19.211 1.00 76.75 89 LYS A C 1
ATOM 724 O O . LYS A 1 89 ? -12.410 4.491 20.054 1.00 76.75 89 LYS A O 1
ATOM 729 N N . ILE A 1 90 ? -13.146 5.899 18.441 1.00 67.94 90 ILE A N 1
ATOM 730 C CA . ILE A 1 90 ? -12.126 6.933 18.645 1.00 67.94 90 ILE A CA 1
ATOM 731 C C . ILE A 1 90 ? -12.347 7.513 20.051 1.00 67.94 90 ILE A C 1
ATOM 733 O O . ILE A 1 90 ? -13.459 7.941 20.368 1.00 67.94 90 ILE A O 1
ATOM 737 N N . LYS A 1 91 ? -11.322 7.437 20.903 1.00 58.56 91 LYS A N 1
ATOM 738 C CA . LYS A 1 91 ? -11.312 8.064 22.232 1.00 58.56 91 LYS A CA 1
ATOM 739 C C . LYS A 1 91 ? -10.951 9.538 22.142 1.00 58.56 91 LYS A C 1
ATOM 741 O O . LYS A 1 91 ? -10.088 9.871 21.301 1.00 58.56 91 LYS A O 1
#

Sequence (91 aa):
FDSYSEITARGIKNHPSIKKTGAVINWGIDNAKNIESWGNNIHLKEEWFFTQSEEISKLDSSYRLLFKTMGLFPIARKAHRILTFELGKIK

Radius of gyration: 15.98 Å; chains: 1; bounding box: 40×34×40 Å

Secondary structure (DSSP, 8-state):
---B-HHHHHHGGGSHHHHHHT-----B-S-GGGGGGGSTTEEEEEEEEGGG-GGGGGS-HHHHHHHHHHTTSHHHHHTTEEEEEEES---